Protein AF-A0A969D095-F1 (afdb_monomer)

Foldseek 3Di:
DPCVVVVVVVVVVVVCVVVVVVVVVVVVCVVPPDDQAQFDADPVGHTDDGSVNVVVVVVVCVVVVNQDVHDDPRGHDDPHD

Structure (mmCIF, N/CA/C/O backbone):
data_AF-A0A969D095-F1
#
_entry.id   AF-A0A969D095-F1
#
loop_
_atom_site.group_PDB
_atom_site.id
_atom_site.type_symbol
_atom_site.label_atom_id
_atom_site.label_alt_id
_atom_site.label_comp_id
_atom_site.label_asym_id
_atom_site.label_entity_id
_atom_site.label_seq_id
_atom_site.pdbx_PDB_ins_code
_atom_site.Cartn_x
_atom_site.Cartn_y
_atom_site.Cartn_z
_atom_site.occupancy
_atom_site.B_iso_or_equiv
_atom_site.auth_seq_id
_atom_site.auth_comp_id
_atom_site.auth_asym_id
_atom_site.auth_atom_id
_atom_site.pdbx_PDB_model_num
ATOM 1 N N . MET A 1 1 ? 23.208 11.336 -41.573 1.00 56.88 1 MET A N 1
ATOM 2 C CA . MET A 1 1 ? 22.118 11.154 -40.582 1.00 56.88 1 MET A CA 1
ATOM 3 C C . MET A 1 1 ? 21.743 9.672 -40.430 1.00 56.88 1 MET A C 1
ATOM 5 O O . MET A 1 1 ? 20.602 9.288 -40.638 1.00 56.88 1 MET A O 1
ATOM 9 N N . THR A 1 2 ? 22.701 8.810 -40.075 1.00 59.28 2 THR A N 1
ATOM 10 C CA . THR A 1 2 ? 22.548 7.336 -40.117 1.00 59.28 2 THR A CA 1
ATOM 11 C C . THR A 1 2 ? 22.607 6.660 -38.740 1.00 59.28 2 THR A C 1
ATOM 13 O O . THR A 1 2 ? 22.633 5.437 -38.662 1.00 59.28 2 THR A O 1
ATOM 16 N N . ASN A 1 3 ? 22.573 7.430 -37.642 1.00 72.56 3 ASN A N 1
ATOM 17 C CA . ASN A 1 3 ? 22.678 6.894 -36.274 1.00 72.56 3 ASN A CA 1
ATOM 18 C C . ASN A 1 3 ? 21.376 7.001 -35.446 1.00 72.56 3 ASN A C 1
ATOM 20 O O . ASN A 1 3 ? 21.165 6.246 -34.506 1.00 72.56 3 ASN A O 1
ATOM 24 N N . THR A 1 4 ? 20.431 7.862 -35.833 1.00 87.88 4 THR A N 1
ATOM 25 C CA . THR A 1 4 ? 19.186 8.088 -35.074 1.00 87.88 4 THR A CA 1
ATOM 26 C C . THR A 1 4 ? 18.307 6.837 -34.982 1.00 87.88 4 THR A C 1
ATOM 28 O O . THR A 1 4 ? 17.780 6.545 -33.917 1.00 87.88 4 THR A O 1
ATOM 31 N N . ARG A 1 5 ? 18.202 6.036 -36.054 1.00 88.38 5 ARG A N 1
ATOM 32 C CA . ARG A 1 5 ? 17.417 4.784 -36.032 1.00 88.38 5 ARG A CA 1
ATOM 33 C C . ARG A 1 5 ? 17.936 3.778 -34.998 1.00 88.38 5 ARG A C 1
ATOM 35 O O . ARG A 1 5 ? 17.133 3.144 -34.331 1.00 88.38 5 ARG A O 1
ATOM 42 N N . LYS A 1 6 ? 19.261 3.659 -34.836 1.00 90.12 6 LYS A N 1
ATOM 43 C CA . LYS A 1 6 ? 19.867 2.779 -33.822 1.00 90.12 6 LYS A CA 1
ATOM 44 C C . LYS A 1 6 ? 19.560 3.270 -32.408 1.00 90.12 6 LYS A C 1
ATOM 46 O O . LYS A 1 6 ? 19.184 2.467 -31.565 1.00 90.12 6 LYS A O 1
ATOM 51 N N . LEU A 1 7 ? 19.657 4.581 -32.172 1.00 94.19 7 LEU A N 1
ATOM 52 C CA . LEU A 1 7 ? 19.312 5.183 -30.881 1.00 94.19 7 LEU A CA 1
ATOM 53 C C . LEU A 1 7 ? 17.838 4.970 -30.521 1.00 94.19 7 LEU A C 1
ATOM 55 O O . LEU A 1 7 ? 17.545 4.596 -29.393 1.00 94.19 7 LEU A O 1
ATOM 59 N N . TRP A 1 8 ? 16.923 5.136 -31.478 1.00 95.62 8 TRP A N 1
ATOM 60 C CA . TRP A 1 8 ? 15.500 4.859 -31.262 1.00 95.62 8 TRP A CA 1
ATOM 61 C C . TRP A 1 8 ? 15.228 3.388 -30.969 1.00 95.62 8 TRP A C 1
ATOM 63 O O . TRP A 1 8 ? 14.460 3.096 -30.063 1.00 95.62 8 TRP A O 1
ATOM 73 N N . LEU A 1 9 ? 15.890 2.462 -31.668 1.00 95.88 9 LEU A N 1
ATOM 74 C CA . LEU A 1 9 ? 15.767 1.033 -31.371 1.00 95.88 9 LEU A CA 1
ATOM 75 C C . LEU A 1 9 ? 16.238 0.704 -29.949 1.00 95.88 9 LEU A C 1
ATOM 77 O O . LEU A 1 9 ? 15.551 -0.021 -29.235 1.00 95.88 9 LEU A O 1
ATOM 81 N N . ILE A 1 10 ? 17.372 1.266 -29.519 1.00 96.50 10 ILE A N 1
ATOM 82 C CA . ILE A 1 10 ? 17.885 1.087 -28.153 1.00 96.50 10 ILE A CA 1
ATOM 83 C C . ILE A 1 10 ? 16.924 1.707 -27.132 1.00 96.50 10 ILE A C 1
ATOM 85 O O . ILE A 1 10 ? 16.602 1.067 -26.138 1.00 96.50 10 ILE A O 1
ATOM 89 N N . LEU A 1 11 ? 16.426 2.920 -27.384 1.00 97.62 11 LEU A N 1
ATOM 90 C CA . LEU A 1 11 ? 15.459 3.581 -26.509 1.00 97.62 11 LEU A CA 1
ATOM 91 C C . LEU A 1 11 ? 14.183 2.749 -26.365 1.00 97.62 11 LEU A C 1
ATOM 93 O O . LEU A 1 11 ? 13.736 2.511 -25.249 1.00 97.62 11 LEU A O 1
ATOM 97 N N . THR A 1 12 ? 13.617 2.271 -27.475 1.00 97.81 12 THR A N 1
ATOM 98 C CA . THR A 1 12 ? 12.435 1.406 -27.456 1.00 97.81 12 THR A CA 1
ATOM 99 C C . THR A 1 12 ? 12.709 0.121 -26.684 1.00 97.81 12 THR A C 1
ATOM 101 O O . THR A 1 12 ? 11.876 -0.278 -25.877 1.00 97.81 12 THR A O 1
ATOM 104 N N . LEU A 1 13 ? 13.877 -0.498 -26.872 1.00 98.12 13 LEU A N 1
ATOM 105 C CA . LEU A 1 13 ? 14.262 -1.697 -26.132 1.00 98.12 13 LEU A CA 1
ATOM 106 C C . LEU A 1 13 ? 14.324 -1.440 -24.620 1.00 98.12 13 LEU A C 1
ATOM 108 O O . LEU A 1 13 ? 13.771 -2.225 -23.855 1.00 98.12 13 LEU A O 1
ATOM 112 N N . VAL A 1 14 ? 14.962 -0.344 -24.196 1.00 98.44 14 VAL A N 1
ATOM 113 C CA . VAL A 1 14 ? 15.061 0.043 -22.779 1.00 98.44 14 VAL A CA 1
ATOM 114 C C . VAL A 1 14 ? 13.683 0.349 -22.202 1.00 98.44 14 VAL A C 1
ATOM 116 O O . VAL A 1 14 ? 13.354 -0.126 -21.124 1.00 98.44 14 VAL A O 1
ATOM 119 N N . MET A 1 15 ? 12.842 1.088 -22.925 1.00 98.56 15 MET A N 1
ATOM 120 C CA . MET A 1 15 ? 11.482 1.378 -22.470 1.00 98.56 15 MET A CA 1
ATOM 121 C C . MET A 1 15 ? 10.661 0.101 -22.310 1.00 98.56 15 MET A C 1
ATOM 123 O O . MET A 1 15 ? 10.091 -0.123 -21.245 1.00 98.56 15 MET A O 1
ATOM 127 N N . LEU A 1 16 ? 10.634 -0.770 -23.321 1.00 98.56 16 LEU A N 1
ATOM 128 C CA . LEU A 1 16 ? 9.867 -2.013 -23.253 1.00 98.56 16 LEU A CA 1
ATOM 129 C C . LEU A 1 16 ? 10.366 -2.935 -22.138 1.00 98.56 16 LEU A C 1
ATOM 131 O O . LEU A 1 16 ? 9.546 -3.531 -21.444 1.00 98.56 16 LEU A O 1
ATOM 135 N N . SER A 1 17 ? 11.681 -3.036 -21.926 1.00 98.44 17 SER A N 1
ATOM 136 C CA . SER A 1 17 ? 12.223 -3.865 -20.849 1.00 98.44 17 SER A CA 1
ATOM 137 C C . SER A 1 17 ? 11.931 -3.274 -19.467 1.00 98.44 17 SER A C 1
ATOM 139 O O . SER A 1 17 ? 11.458 -3.998 -18.595 1.00 98.44 17 SER A O 1
ATOM 141 N N . SER A 1 18 ? 12.121 -1.965 -19.268 1.00 98.44 18 SER A N 1
ATOM 142 C CA . SER A 1 18 ? 11.821 -1.290 -18.001 1.00 98.44 18 SER A CA 1
ATOM 143 C C . SER A 1 18 ? 10.339 -1.370 -17.639 1.00 98.44 18 SER A C 1
ATOM 145 O O . SER A 1 18 ? 10.008 -1.758 -16.520 1.00 98.44 18 SER A O 1
ATOM 147 N N . PHE A 1 19 ? 9.437 -1.062 -18.578 1.0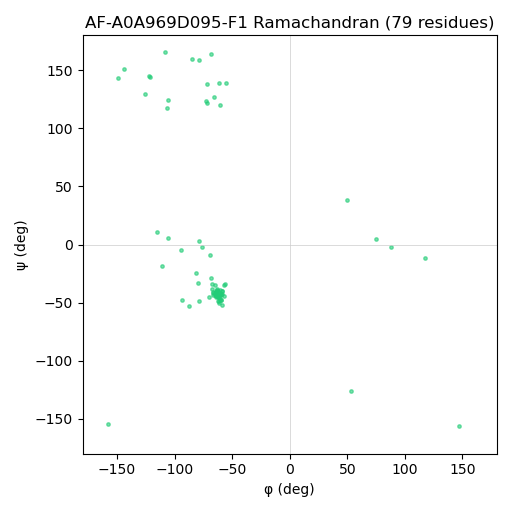0 98.44 19 PHE A N 1
ATOM 148 C CA . PHE A 1 19 ? 7.996 -1.183 -18.342 1.00 98.44 19 PHE A CA 1
ATOM 149 C C . PHE A 1 19 ? 7.558 -2.640 -18.190 1.00 98.44 19 PHE A C 1
ATOM 151 O O . PHE A 1 19 ? 6.677 -2.922 -17.381 1.00 98.44 19 PHE A O 1
ATOM 158 N N . GLY A 1 20 ? 8.197 -3.569 -18.908 1.00 98.44 20 GLY A N 1
ATOM 159 C CA . GLY A 1 20 ? 7.978 -5.001 -18.734 1.00 98.44 20 GLY A CA 1
ATOM 160 C C . GLY A 1 20 ? 8.281 -5.448 -17.305 1.00 98.44 20 GLY A C 1
ATOM 161 O O . GLY A 1 20 ? 7.422 -6.034 -16.651 1.00 98.44 20 GLY A O 1
ATOM 162 N N . VAL A 1 21 ? 9.462 -5.105 -16.781 1.00 98.38 21 VAL A N 1
ATOM 163 C CA . VAL A 1 21 ? 9.849 -5.425 -15.397 1.00 98.38 21 VAL A CA 1
ATOM 164 C C . VAL A 1 21 ? 8.927 -4.742 -14.387 1.00 98.38 21 VAL A C 1
ATOM 166 O O . VAL A 1 21 ? 8.449 -5.399 -13.464 1.00 98.38 21 VAL A O 1
ATOM 169 N N . LEU A 1 22 ? 8.622 -3.454 -14.575 1.00 98.25 22 LEU A N 1
ATOM 170 C CA . LEU A 1 22 ? 7.719 -2.716 -13.690 1.00 98.25 22 LEU A CA 1
ATOM 171 C C . LEU A 1 22 ? 6.324 -3.356 -13.636 1.00 98.25 22 LEU A C 1
ATOM 173 O O . LEU A 1 22 ? 5.762 -3.502 -12.554 1.00 98.25 22 LEU A O 1
ATOM 177 N N . GLY A 1 23 ? 5.779 -3.775 -14.781 1.00 98.12 23 GLY A N 1
ATOM 178 C CA . GLY A 1 23 ? 4.482 -4.448 -14.856 1.00 98.12 23 GLY A CA 1
ATOM 179 C C . GLY A 1 23 ? 4.485 -5.823 -14.187 1.00 98.12 23 GLY A C 1
ATOM 180 O O . GLY A 1 23 ? 3.547 -6.153 -13.461 1.00 98.12 23 GLY A O 1
ATOM 181 N N . LEU A 1 24 ? 5.553 -6.607 -14.378 1.00 98.00 24 LEU A N 1
ATOM 182 C CA . LEU A 1 24 ? 5.712 -7.910 -13.726 1.00 98.00 24 LEU A CA 1
ATOM 183 C C . LEU A 1 24 ? 5.759 -7.773 -12.201 1.00 98.00 24 LEU A C 1
ATOM 185 O O . LEU A 1 24 ? 5.013 -8.457 -11.502 1.00 98.00 24 LEU A O 1
ATOM 189 N N . ILE A 1 25 ? 6.583 -6.855 -11.691 1.00 98.00 25 ILE A N 1
ATOM 190 C CA . ILE A 1 25 ? 6.697 -6.605 -10.249 1.00 98.00 25 ILE A CA 1
ATOM 191 C C . ILE A 1 25 ? 5.393 -6.012 -9.701 1.00 98.00 25 ILE A C 1
ATOM 193 O O . ILE A 1 25 ? 4.930 -6.431 -8.645 1.00 98.00 25 ILE A O 1
ATOM 197 N N . GLY A 1 26 ? 4.755 -5.089 -10.425 1.00 97.31 26 GLY A N 1
ATOM 198 C CA . GLY A 1 26 ? 3.467 -4.514 -10.031 1.00 97.31 26 GLY A CA 1
ATOM 199 C C . GLY A 1 26 ? 2.366 -5.568 -9.882 1.00 97.31 26 GLY A C 1
ATOM 200 O O . GLY A 1 26 ? 1.595 -5.523 -8.923 1.00 97.31 26 GLY A O 1
ATOM 201 N N . ARG A 1 27 ? 2.325 -6.562 -10.780 1.00 97.44 27 ARG A N 1
ATOM 202 C CA . ARG A 1 27 ? 1.419 -7.712 -10.657 1.00 97.44 27 ARG A CA 1
ATOM 203 C C . ARG A 1 27 ? 1.717 -8.529 -9.403 1.00 97.44 27 ARG A C 1
ATOM 205 O O . ARG A 1 27 ? 0.782 -8.916 -8.708 1.00 97.44 27 ARG A O 1
ATOM 212 N N . GLU A 1 28 ? 2.990 -8.800 -9.129 1.00 97.06 28 GLU A N 1
ATOM 213 C CA . GLU A 1 28 ? 3.386 -9.569 -7.948 1.00 97.06 28 GLU A CA 1
ATOM 214 C C . GLU A 1 28 ? 2.971 -8.852 -6.661 1.00 97.06 28 GLU A C 1
ATOM 216 O O . GLU A 1 28 ? 2.341 -9.462 -5.802 1.00 97.06 28 GLU A O 1
ATOM 221 N N . ILE A 1 29 ? 3.215 -7.541 -6.570 1.00 96.12 29 ILE A N 1
ATOM 222 C CA . ILE A 1 29 ? 2.775 -6.704 -5.444 1.00 96.12 29 ILE A CA 1
ATOM 223 C C . ILE A 1 29 ? 1.254 -6.780 -5.267 1.00 96.12 29 ILE A C 1
ATOM 225 O O . ILE A 1 29 ? 0.784 -6.940 -4.147 1.00 96.12 29 ILE A O 1
ATOM 229 N N . TYR A 1 30 ? 0.474 -6.700 -6.350 1.00 94.25 30 TYR A N 1
ATOM 230 C CA . TYR A 1 30 ? -0.989 -6.755 -6.267 1.00 94.25 30 TYR A CA 1
ATOM 231 C C . TYR A 1 30 ? -1.511 -8.091 -5.718 1.00 94.25 30 TYR A C 1
ATOM 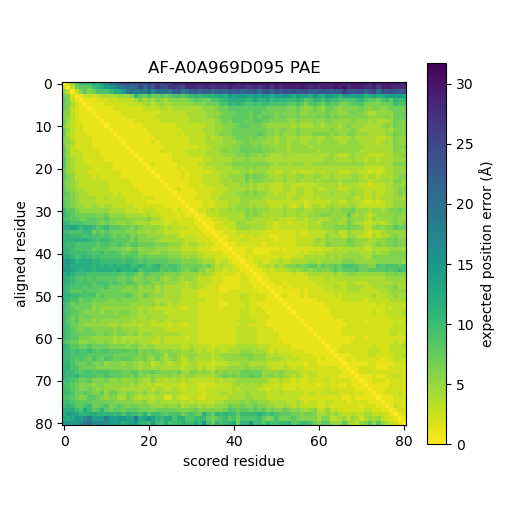233 O O . TYR A 1 30 ? -2.458 -8.109 -4.937 1.00 94.25 30 TYR A O 1
ATOM 241 N N . VAL A 1 31 ? -0.897 -9.208 -6.114 1.00 94.19 31 VAL A N 1
ATOM 242 C CA . VAL A 1 31 ? -1.326 -10.554 -5.696 1.00 94.19 31 VAL A CA 1
ATOM 243 C C . VAL A 1 31 ? -0.829 -10.903 -4.292 1.00 94.19 31 VAL A C 1
ATOM 245 O O . VAL A 1 31 ? -1.517 -11.609 -3.560 1.00 94.19 31 VAL A O 1
ATOM 248 N N . THR A 1 32 ? 0.354 -10.419 -3.913 1.00 94.94 32 THR A N 1
ATOM 249 C CA . THR A 1 32 ? 1.001 -10.738 -2.628 1.00 94.94 32 THR A CA 1
ATOM 250 C C . THR A 1 32 ? 0.717 -9.725 -1.524 1.00 94.94 32 THR A C 1
ATOM 252 O O . THR A 1 32 ? 1.132 -9.937 -0.384 1.00 94.94 32 THR A O 1
ATOM 255 N N . ALA A 1 33 ? 0.011 -8.632 -1.833 1.00 93.12 33 ALA A N 1
ATOM 256 C CA . ALA A 1 33 ? -0.369 -7.636 -0.844 1.00 93.12 33 ALA A CA 1
ATOM 257 C C . ALA A 1 33 ? -1.143 -8.286 0.320 1.00 93.12 33 ALA A C 1
ATOM 259 O O . ALA A 1 33 ? -1.998 -9.146 0.086 1.00 93.12 33 ALA A O 1
ATOM 260 N N . PRO A 1 34 ? -0.881 -7.875 1.575 1.00 92.69 34 PRO A N 1
ATOM 261 C CA . PRO A 1 34 ? -1.579 -8.424 2.727 1.00 92.69 34 PRO A CA 1
ATOM 262 C C . PRO A 1 34 ? -3.088 -8.146 2.601 1.00 92.69 34 PRO A C 1
ATOM 264 O O . PRO A 1 34 ? -3.484 -6.977 2.521 1.00 92.69 34 PRO A O 1
ATOM 267 N N . PRO A 1 35 ? -3.945 -9.184 2.570 1.00 93.06 35 PRO A N 1
ATOM 268 C CA . PRO A 1 35 ? -5.377 -8.991 2.405 1.00 93.06 35 PRO A CA 1
ATOM 269 C C . PRO A 1 35 ? -5.983 -8.397 3.678 1.00 93.06 35 PRO A C 1
ATOM 271 O O . PRO A 1 35 ? -5.671 -8.831 4.788 1.00 93.06 35 PRO A O 1
ATOM 274 N N . VAL A 1 36 ? -6.894 -7.432 3.525 1.00 94.38 36 VAL A N 1
ATOM 275 C CA . VAL A 1 36 ? -7.685 -6.921 4.653 1.00 94.38 36 VAL A CA 1
ATOM 276 C C . VAL A 1 36 ? -8.702 -7.997 5.056 1.00 94.38 36 VAL A C 1
ATOM 278 O O . VAL A 1 36 ? -9.502 -8.413 4.212 1.00 94.38 36 VAL A O 1
ATOM 281 N N . PRO A 1 37 ? -8.702 -8.474 6.314 1.00 95.19 37 PRO A N 1
ATOM 282 C CA . PRO A 1 37 ? -9.664 -9.474 6.763 1.00 95.19 37 PRO A CA 1
ATOM 283 C C . PRO A 1 37 ? -11.104 -8.960 6.658 1.00 95.19 37 PRO A C 1
ATOM 285 O O . PRO A 1 37 ? -11.397 -7.829 7.035 1.00 95.19 37 PRO A O 1
ATOM 288 N N . ALA A 1 38 ? -12.032 -9.814 6.218 1.00 95.38 38 ALA A N 1
ATOM 289 C CA . ALA A 1 38 ? -13.454 -9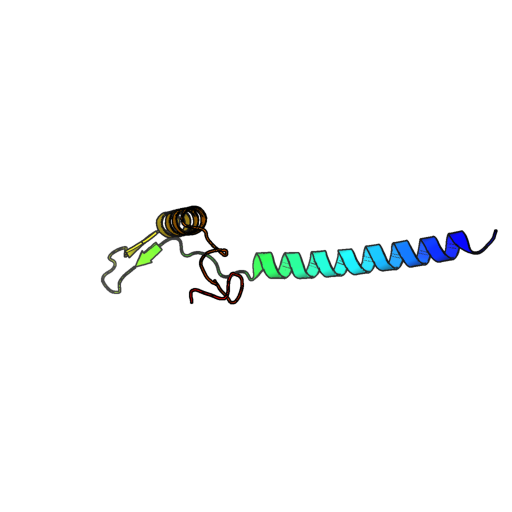.457 6.174 1.00 95.38 38 ALA A CA 1
ATOM 290 C C . ALA A 1 38 ? -14.039 -9.219 7.580 1.00 95.38 38 ALA A C 1
ATOM 292 O O . ALA A 1 38 ? -14.900 -8.359 7.766 1.00 95.38 38 ALA A O 1
ATOM 293 N N . ARG A 1 39 ? -13.559 -9.987 8.565 1.00 96.31 39 ARG A N 1
ATOM 294 C CA . ARG A 1 39 ? -13.897 -9.862 9.984 1.00 96.31 39 ARG A CA 1
ATOM 295 C C . ARG A 1 39 ? -12.721 -10.295 10.850 1.00 96.31 39 ARG A C 1
ATOM 297 O O . ARG A 1 39 ? -12.046 -11.273 10.533 1.00 96.31 39 ARG A O 1
ATOM 304 N N . VAL A 1 40 ? -12.533 -9.600 11.958 1.00 96.44 40 VAL A N 1
ATOM 305 C CA . VAL A 1 40 ? -11.659 -9.977 13.066 1.00 96.44 40 VAL A CA 1
ATOM 306 C C . VAL A 1 40 ? -12.572 -10.439 14.192 1.00 96.44 40 VAL A C 1
ATOM 308 O O . VAL A 1 40 ? -13.487 -9.711 14.573 1.00 96.44 40 VAL A O 1
ATOM 311 N N . VAL A 1 41 ? -12.368 -11.657 14.686 1.00 97.38 41 VAL A N 1
ATOM 312 C CA . VAL A 1 41 ? -13.217 -12.278 15.711 1.00 97.38 41 VAL A CA 1
ATOM 313 C C . VAL A 1 41 ? -12.385 -12.655 16.931 1.00 97.38 41 VAL A C 1
ATOM 315 O O . VAL A 1 41 ? -11.225 -13.037 16.790 1.00 97.38 41 VAL A O 1
ATOM 318 N N . SER A 1 42 ? -12.983 -12.529 18.112 1.00 96.44 42 SER A N 1
ATOM 319 C CA . SER A 1 42 ? -12.456 -13.090 19.357 1.00 96.44 42 SER A CA 1
ATOM 320 C C . SER A 1 42 ? -12.531 -14.622 19.331 1.00 96.44 42 SER A C 1
ATOM 322 O O . SER A 1 42 ? -13.285 -15.194 18.540 1.00 96.44 42 SER A O 1
ATOM 324 N N . GLU A 1 43 ? -11.803 -15.282 20.231 1.00 96.38 43 GLU A N 1
ATOM 325 C CA . GLU A 1 43 ? -11.842 -16.742 20.417 1.00 96.38 43 GLU A CA 1
ATOM 326 C C . GLU A 1 43 ? -13.264 -17.247 20.711 1.00 96.38 43 GLU A C 1
ATOM 328 O O . GLU A 1 43 ? -13.672 -18.287 20.200 1.00 96.38 43 GLU A O 1
ATOM 333 N N . ASP A 1 44 ? -14.060 -16.444 21.423 1.00 95.75 44 ASP A N 1
ATOM 334 C CA . ASP A 1 44 ? -15.461 -16.742 21.748 1.00 95.75 44 ASP A CA 1
ATOM 335 C C . ASP A 1 44 ? -16.442 -16.473 20.584 1.00 95.75 44 ASP A C 1
ATOM 337 O O . ASP A 1 44 ? -17.656 -16.600 20.735 1.00 95.75 44 ASP A O 1
ATOM 341 N N . GLY A 1 45 ? -15.947 -16.062 19.411 1.00 94.12 45 GLY A N 1
ATOM 342 C CA . GLY A 1 45 ? -16.750 -15.822 18.205 1.00 94.12 45 GLY A CA 1
ATOM 343 C C . GLY A 1 45 ? -17.344 -14.414 18.074 1.00 94.12 45 GLY A C 1
ATOM 344 O O . GLY A 1 45 ? -17.954 -14.098 17.050 1.00 94.12 45 GLY A O 1
ATOM 345 N N . THR A 1 46 ? -17.139 -13.540 19.060 1.00 96.88 46 THR A N 1
ATOM 346 C CA . THR A 1 46 ? -17.558 -12.131 18.991 1.00 9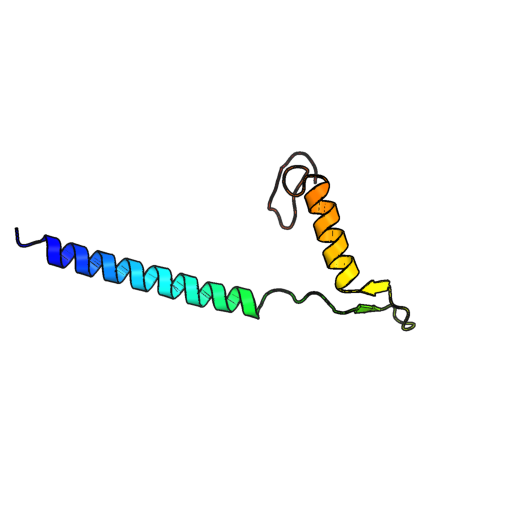6.88 46 THR A CA 1
ATOM 347 C C . THR A 1 46 ? -16.779 -11.385 17.909 1.00 96.88 46 THR A C 1
ATOM 349 O O . THR A 1 46 ? -15.550 -11.390 17.909 1.00 96.88 46 THR A O 1
ATOM 352 N N . VAL A 1 47 ? -17.478 -10.713 16.992 1.00 96.62 47 VAL A N 1
ATOM 353 C CA . VAL A 1 47 ? -16.852 -9.866 15.963 1.00 96.62 47 VAL A CA 1
ATOM 354 C C . VAL A 1 47 ? -16.330 -8.583 16.610 1.00 96.62 47 VAL A C 1
ATOM 356 O O . VAL A 1 47 ? -17.092 -7.859 17.243 1.00 96.62 47 VAL A O 1
ATOM 359 N N . LEU A 1 48 ? -15.035 -8.314 16.440 1.00 96.56 48 LEU A N 1
ATOM 360 C CA . LEU A 1 48 ? -14.350 -7.127 16.958 1.00 96.56 48 LEU A CA 1
ATOM 361 C C . LEU A 1 48 ? -14.307 -6.004 15.919 1.00 96.56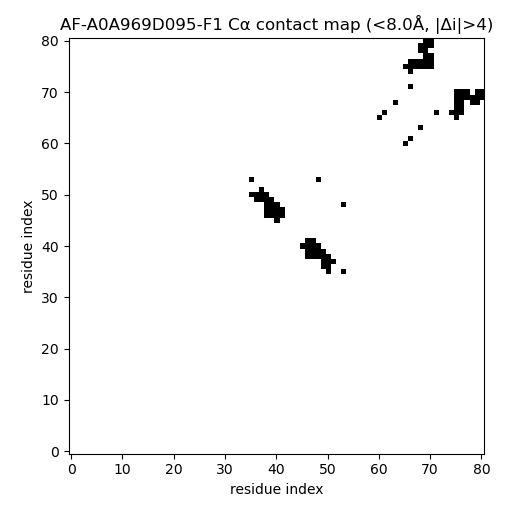 48 LEU A C 1
ATOM 363 O O . LEU A 1 48 ? -14.636 -4.866 16.230 1.00 96.56 48 LEU A O 1
ATOM 367 N N . TYR A 1 49 ? -13.924 -6.340 14.685 1.00 97.12 49 TYR A N 1
ATOM 368 C CA . TYR A 1 49 ? -13.843 -5.398 13.569 1.00 97.12 49 TYR A CA 1
ATOM 369 C C . TYR A 1 49 ? -14.257 -6.073 12.268 1.00 97.12 49 TYR A C 1
ATOM 371 O O . TYR A 1 49 ? -14.052 -7.274 12.080 1.00 97.12 49 TYR A O 1
ATOM 379 N N . THR A 1 50 ? -14.795 -5.292 11.345 1.00 97.19 50 THR A N 1
ATOM 380 C CA . THR A 1 50 ? -15.075 -5.690 9.965 1.00 97.19 50 THR A CA 1
ATOM 381 C C . THR A 1 50 ? -14.101 -5.019 9.001 1.00 97.19 50 THR A C 1
ATOM 383 O O . THR A 1 50 ? -13.435 -4.041 9.343 1.00 97.19 50 THR A O 1
ATOM 386 N N . GLY A 1 51 ? -14.036 -5.509 7.762 1.00 96.06 51 GLY A N 1
ATOM 387 C CA . GLY A 1 51 ? -13.271 -4.833 6.709 1.00 96.06 51 GLY A CA 1
ATOM 388 C C . GLY A 1 51 ? -13.726 -3.382 6.483 1.00 96.06 51 GLY A C 1
ATOM 389 O O . GLY A 1 51 ? -12.892 -2.505 6.268 1.00 96.06 51 GLY A O 1
ATOM 390 N N . ALA A 1 52 ? -15.029 -3.108 6.627 1.00 97.00 52 ALA A N 1
ATOM 391 C CA . ALA A 1 52 ? -15.575 -1.756 6.518 1.00 97.00 52 ALA A CA 1
ATOM 392 C C . ALA A 1 52 ? -15.042 -0.830 7.622 1.00 97.00 52 ALA A C 1
ATOM 394 O O . ALA A 1 52 ? -14.676 0.305 7.331 1.00 97.00 52 ALA A O 1
ATOM 395 N N . ASP A 1 53 ? -14.914 -1.325 8.858 1.00 97.81 53 ASP A N 1
ATOM 396 C CA . ASP A 1 53 ? -14.357 -0.542 9.969 1.00 97.81 53 ASP A CA 1
ATOM 397 C C . ASP A 1 53 ? -12.891 -0.160 9.710 1.00 97.81 53 ASP A C 1
ATOM 399 O O . ASP A 1 53 ? -12.475 0.965 9.993 1.00 97.81 53 ASP A O 1
ATOM 403 N N . VAL A 1 54 ? -12.111 -1.067 9.109 1.00 96.94 54 VAL A N 1
ATOM 404 C CA . VAL A 1 54 ? -10.720 -0.796 8.704 1.00 96.94 54 VAL A CA 1
ATOM 405 C C . VAL A 1 54 ? -10.664 0.284 7.619 1.00 96.94 54 VAL A C 1
ATOM 407 O O . VAL A 1 54 ? -9.835 1.196 7.691 1.00 96.94 54 VAL A O 1
ATOM 410 N N . ASP A 1 55 ? -11.550 0.221 6.625 1.00 96.75 55 ASP A N 1
ATOM 411 C CA . ASP A 1 55 ? -11.615 1.215 5.551 1.00 96.75 55 ASP A CA 1
ATOM 412 C C . ASP A 1 55 ? -12.070 2.590 6.058 1.00 96.75 55 ASP A C 1
ATOM 414 O O . ASP A 1 55 ? -11.516 3.615 5.645 1.00 96.75 55 ASP A O 1
ATOM 418 N N . THR A 1 56 ? -13.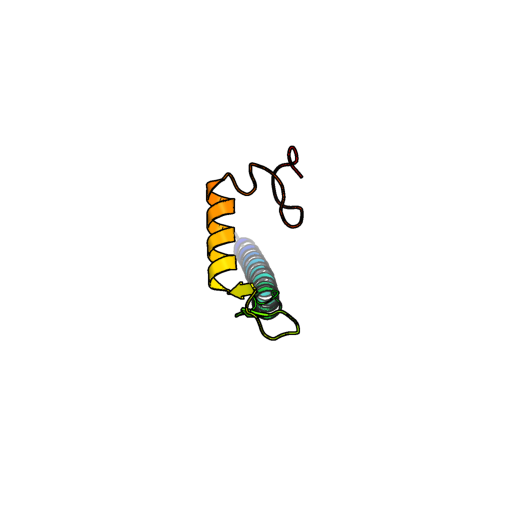023 2.629 6.990 1.00 97.88 56 THR A N 1
ATOM 419 C CA . THR A 1 56 ? -13.435 3.858 7.678 1.00 97.88 56 THR A CA 1
ATOM 420 C C . THR A 1 56 ? -12.294 4.428 8.519 1.00 97.88 56 THR A C 1
ATOM 422 O O . THR A 1 56 ? -1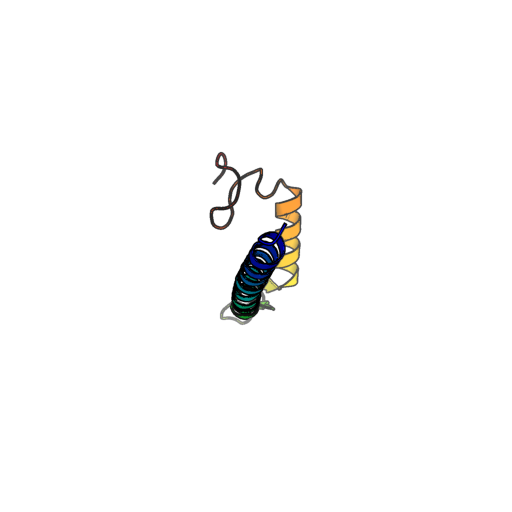2.026 5.627 8.441 1.00 97.88 56 THR A O 1
ATOM 425 N N . GLY A 1 57 ? -11.558 3.592 9.258 1.00 97.25 57 GLY A N 1
ATOM 426 C CA . GLY A 1 57 ? -10.370 4.013 10.004 1.00 97.25 57 GLY A CA 1
ATOM 427 C C . GLY A 1 57 ? -9.293 4.625 9.103 1.00 97.25 57 GLY A C 1
ATOM 428 O O . GLY A 1 57 ? -8.710 5.657 9.441 1.00 97.25 57 GLY A O 1
ATOM 429 N N . ARG A 1 58 ? -9.079 4.056 7.908 1.00 97.00 58 ARG A N 1
ATOM 430 C CA . ARG A 1 58 ? -8.152 4.610 6.908 1.00 97.00 58 ARG A CA 1
ATOM 431 C C . ARG A 1 58 ? -8.580 6.001 6.436 1.00 97.00 58 ARG A C 1
ATOM 433 O O . ARG A 1 58 ? -7.737 6.891 6.354 1.00 97.00 58 ARG A O 1
ATOM 440 N N . GLN A 1 59 ? -9.866 6.200 6.150 1.00 97.88 59 GLN A N 1
ATOM 441 C CA . GLN A 1 59 ? -10.405 7.506 5.746 1.00 97.88 59 GLN A CA 1
ATOM 442 C C . GLN A 1 59 ? -10.288 8.535 6.874 1.00 97.88 59 GLN A C 1
ATOM 444 O O . GLN A 1 59 ? -9.871 9.669 6.635 1.00 97.88 59 GLN A O 1
ATOM 449 N N . ALA A 1 60 ? -10.583 8.129 8.112 1.00 97.75 60 ALA A N 1
ATOM 450 C CA . ALA A 1 60 ? -10.420 8.985 9.280 1.00 97.75 60 ALA A CA 1
ATOM 451 C C . ALA A 1 60 ? -8.957 9.432 9.443 1.00 97.75 60 ALA A C 1
ATOM 453 O O . ALA A 1 60 ? -8.698 10.631 9.551 1.00 97.75 60 ALA A O 1
ATOM 454 N N . TRP A 1 61 ? -7.991 8.509 9.354 1.00 96.38 61 TRP A N 1
ATOM 455 C CA . TRP A 1 61 ? -6.561 8.841 9.398 1.00 96.38 61 TRP A CA 1
ATOM 456 C C . TRP A 1 61 ? -6.136 9.799 8.274 1.00 96.38 61 TRP A C 1
ATOM 458 O O . TRP A 1 61 ? -5.430 10.773 8.535 1.00 96.38 61 TRP A O 1
ATOM 468 N N . GLN A 1 62 ? -6.605 9.580 7.040 1.00 97.00 62 GLN A N 1
ATOM 469 C CA . GLN A 1 62 ? -6.335 10.486 5.916 1.00 97.00 62 GLN A CA 1
ATOM 470 C C . GLN A 1 62 ? -6.885 11.894 6.179 1.00 97.00 62 GLN A C 1
ATOM 472 O O . GLN A 1 62 ? -6.189 12.877 5.934 1.00 97.00 62 GLN A O 1
ATOM 477 N N . SER A 1 63 ? -8.100 11.996 6.728 1.00 97.12 63 SER A N 1
ATOM 478 C CA . SER A 1 63 ? -8.726 13.283 7.056 1.00 97.12 63 SER A CA 1
ATOM 479 C C . SER A 1 63 ? -8.029 14.029 8.200 1.00 97.12 63 SER A C 1
ATOM 481 O O . SER A 1 63 ? -8.007 15.256 8.204 1.00 97.12 63 SER A O 1
ATOM 483 N N . ALA A 1 64 ? -7.403 13.305 9.133 1.00 95.25 64 ALA A N 1
ATOM 484 C CA . ALA A 1 64 ? -6.653 13.874 10.253 1.00 95.25 64 ALA A CA 1
ATOM 485 C C . ALA A 1 64 ? -5.261 14.421 9.864 1.00 95.25 64 ALA A C 1
ATOM 487 O O . ALA A 1 64 ? -4.555 14.952 10.719 1.00 95.25 64 ALA A O 1
ATOM 488 N N . GLY A 1 65 ? -4.853 14.293 8.595 1.00 94.56 65 GLY A N 1
ATOM 489 C CA . GLY A 1 65 ? -3.557 14.750 8.074 1.00 94.56 65 GLY A CA 1
ATOM 490 C C . GLY A 1 65 ? -2.674 13.623 7.534 1.00 94.56 65 GLY A C 1
ATOM 491 O O . GLY A 1 65 ? -1.682 13.884 6.851 1.00 94.56 65 GLY A O 1
ATOM 492 N N . GLY A 1 66 ? -3.037 12.364 7.786 1.00 95.50 66 GLY A N 1
ATOM 493 C CA . GLY A 1 66 ? -2.387 11.194 7.209 1.00 95.50 66 GLY A CA 1
ATOM 494 C C . 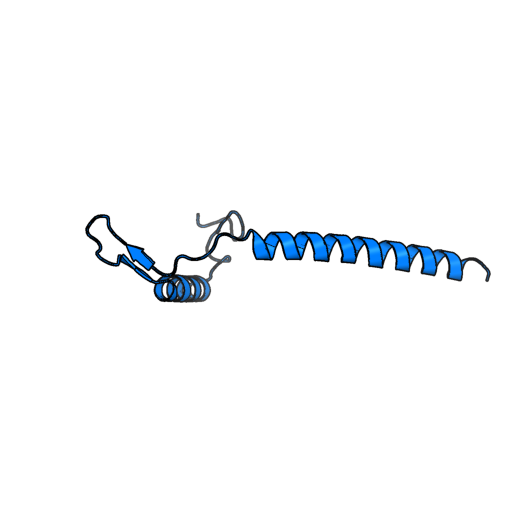GLY A 1 66 ? -0.868 11.174 7.411 1.00 95.50 66 GLY A C 1
ATOM 495 O O . GLY A 1 66 ? -0.360 11.324 8.522 1.00 95.50 66 GLY A O 1
ATOM 496 N N . MET A 1 67 ? -0.139 11.030 6.303 1.00 96.69 67 MET A N 1
ATOM 497 C CA . MET A 1 67 ? 1.329 11.013 6.276 1.00 96.69 67 MET A CA 1
ATOM 498 C C . MET A 1 67 ? 1.984 12.365 6.588 1.00 96.69 67 MET A C 1
ATOM 500 O O . MET A 1 67 ? 3.199 12.420 6.714 1.00 96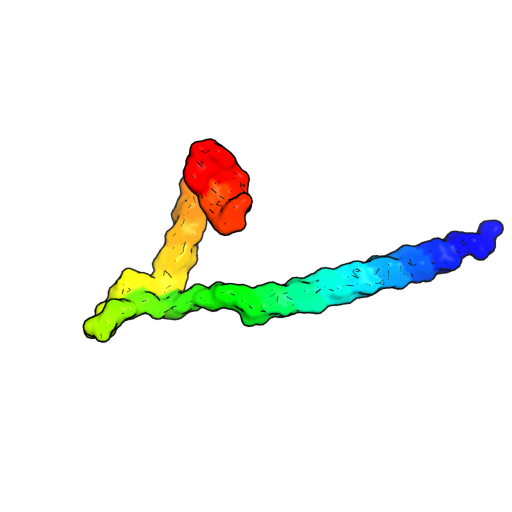.69 67 MET A O 1
ATOM 504 N N . GLN A 1 68 ? 1.237 13.467 6.676 1.00 94.50 68 GLN A N 1
ATOM 505 C CA . GLN A 1 68 ? 1.807 14.753 7.099 1.00 94.50 68 GLN A CA 1
ATOM 506 C C . GLN A 1 68 ? 1.910 14.854 8.620 1.00 94.50 68 GLN A C 1
ATOM 508 O O . GLN A 1 68 ? 2.738 15.608 9.127 1.00 94.50 68 GLN A O 1
ATOM 513 N N . LEU A 1 69 ? 1.072 14.099 9.336 1.00 94.06 69 LEU A N 1
ATOM 514 C CA . LEU A 1 69 ? 1.070 14.081 10.791 1.00 94.06 69 LEU A CA 1
ATOM 515 C C . LEU A 1 69 ? 2.208 13.205 11.331 1.00 94.06 69 LEU A C 1
ATOM 517 O O . LEU A 1 69 ? 2.963 13.659 12.183 1.00 94.06 69 LEU A O 1
ATOM 521 N N . GLY A 1 70 ? 2.350 11.989 10.798 1.00 93.94 70 GLY A N 1
ATOM 522 C CA . GLY A 1 70 ? 3.347 10.993 11.208 1.00 93.94 70 GLY A CA 1
ATOM 523 C C . GLY A 1 70 ? 3.608 9.968 10.107 1.00 93.94 70 GLY A C 1
ATOM 524 O O . GLY A 1 70 ? 3.387 10.264 8.926 1.00 93.94 70 GLY A O 1
ATOM 525 N N . SER A 1 71 ? 4.046 8.762 10.475 1.00 95.12 71 SER A N 1
ATOM 526 C CA . SER A 1 71 ? 4.455 7.736 9.509 1.00 95.12 71 SER A CA 1
ATOM 527 C C . SER A 1 71 ? 3.662 6.428 9.630 1.00 95.12 71 SER A C 1
ATOM 529 O O . SER A 1 71 ? 3.302 5.986 10.716 1.00 95.12 71 SER A O 1
ATOM 531 N N . ILE A 1 72 ? 3.382 5.770 8.497 1.00 95.25 72 ILE A N 1
ATOM 532 C CA . ILE A 1 72 ? 2.875 4.386 8.463 1.00 95.25 72 ILE A CA 1
ATOM 533 C C . ILE A 1 72 ? 3.789 3.566 7.561 1.00 95.25 72 ILE A C 1
ATOM 535 O O . ILE A 1 72 ? 4.094 3.972 6.441 1.00 95.25 72 ILE A O 1
ATOM 539 N N . TRP A 1 73 ? 4.248 2.412 8.057 1.00 93.62 73 TRP A N 1
ATOM 540 C CA . TRP A 1 73 ? 5.225 1.556 7.365 1.00 93.62 73 TRP A CA 1
ATOM 541 C C . TRP A 1 73 ? 6.461 2.338 6.882 1.00 93.62 73 TRP A C 1
ATOM 543 O O . TRP A 1 73 ? 6.961 2.116 5.781 1.00 93.62 73 TRP A O 1
ATOM 553 N N . GLY A 1 74 ? 6.921 3.301 7.689 1.00 94.88 74 GLY A N 1
ATOM 554 C CA . GLY A 1 74 ? 8.081 4.146 7.389 1.00 94.88 74 GLY A CA 1
ATOM 555 C C . GLY A 1 74 ? 7.846 5.240 6.341 1.00 94.88 74 GLY A C 1
ATOM 556 O O . GLY A 1 74 ? 8.791 5.940 5.989 1.00 94.88 74 GLY A O 1
ATOM 557 N N . HIS A 1 75 ? 6.615 5.412 5.850 1.00 96.69 75 HIS A N 1
ATOM 558 C CA . HIS A 1 75 ? 6.260 6.447 4.881 1.00 96.69 75 HIS A CA 1
ATOM 559 C C . HIS A 1 75 ? 5.443 7.548 5.564 1.00 96.69 75 HIS A C 1
ATOM 561 O O . HIS A 1 75 ? 4.343 7.297 6.061 1.00 96.69 75 HIS A O 1
ATOM 567 N N . GLY A 1 76 ? 5.985 8.766 5.584 1.00 96.56 76 GLY A N 1
ATOM 568 C CA . GLY A 1 76 ? 5.314 9.960 6.088 1.00 96.56 76 GLY A CA 1
ATOM 569 C C . GLY A 1 76 ? 6.263 10.961 6.736 1.00 96.56 76 GLY A C 1
ATOM 570 O O . GLY A 1 76 ? 7.444 11.014 6.395 1.00 96.56 76 GLY A O 1
ATOM 571 N N . ALA A 1 77 ? 5.722 11.787 7.625 1.00 94.88 77 ALA A N 1
ATOM 572 C CA . ALA A 1 77 ? 6.447 12.813 8.355 1.00 94.88 77 ALA A CA 1
ATOM 573 C C . ALA A 1 77 ? 7.228 12.211 9.532 1.00 94.88 77 ALA A C 1
ATOM 575 O O . ALA A 1 77 ? 6.900 11.138 10.027 1.00 94.88 77 ALA A O 1
ATOM 576 N N . TYR A 1 78 ? 8.252 12.933 9.990 1.00 92.81 78 TYR A N 1
ATOM 577 C CA . TYR A 1 78 ? 9.190 12.464 11.020 1.00 92.81 78 TYR A CA 1
ATOM 578 C C . TYR A 1 78 ? 8.985 13.114 12.397 1.00 92.81 78 TYR A C 1
ATOM 580 O O . TYR A 1 78 ? 9.823 12.942 13.280 1.00 92.81 78 TYR A O 1
ATOM 588 N N . LEU A 1 79 ? 7.936 13.928 12.566 1.00 89.25 79 LEU A N 1
ATOM 589 C CA . LEU A 1 79 ? 7.691 14.656 13.814 1.00 89.25 79 LEU A CA 1
ATOM 590 C C . LEU A 1 79 ? 6.882 13.824 14.811 1.00 89.25 79 LEU A C 1
ATOM 592 O O . LEU A 1 79 ? 7.294 13.682 15.961 1.00 89.25 79 LEU A O 1
ATOM 596 N N . ALA A 1 80 ? 5.731 13.305 14.382 1.00 87.19 80 ALA A N 1
ATOM 597 C CA . ALA A 1 80 ? 5.009 12.301 15.149 1.00 87.19 80 ALA A CA 1
ATOM 598 C C . ALA A 1 80 ? 5.562 10.901 14.826 1.00 87.19 80 ALA A C 1
ATOM 600 O O . ALA A 1 80 ? 6.202 10.739 13.781 1.00 87.19 80 ALA A O 1
ATOM 601 N N . PRO A 1 81 ? 5.329 9.910 15.707 1.00 78.31 81 PRO A N 1
ATOM 602 C CA . PRO A 1 81 ? 5.640 8.513 15.417 1.00 78.31 81 PRO A CA 1
ATOM 603 C C . PRO A 1 81 ? 5.067 8.033 14.069 1.00 78.31 81 PRO A C 1
ATOM 605 O O . PRO A 1 81 ? 3.972 8.501 13.673 1.00 78.31 81 PRO A O 1
#

Solvent-accessible surface area (backbone atoms only — not comparable to full-atom values): 4786 Å² total; per-residue (Å²): 141,85,57,63,70,58,52,51,51,53,50,50,51,51,50,54,51,53,53,48,52,51,51,55,52,50,51,49,50,69,73,67,50,86,77,80,57,71,60,42,63,46,97,89,64,52,75,77,45,40,40,66,55,54,54,50,50,52,50,52,43,51,74,75,44,38,45,70,51,13,41,58,98,88,49,54,30,87,82,39,102

Mean predicted aligned error: 5.08 Å

Secondary structure (DSSP, 8-state):
--SHHHHHHHHHHHHHHHHHHHHHHHHHHHHHSPPPPSEEE-TTS-EEEEHHHHHHHHHHHHHTTGGGTSEETTEE-SS--

Sequence (81 aa):
MTNTRKLWLILTLVMLSSFGVLGLIGREIYVTAPPVPARVVSEDGTVLYTGADVDTGRQAWQSAGGMQLGSIWGHGAYLAP

Radius of gyration: 22.32 Å; Cα contacts (8 Å, |Δi|>4): 48; chains: 1; bounding box: 40×32×62 Å

pLDDT: mean 94.38, std 7.03, range [56.88, 98.56]